Protein AF-A0A803NAV0-F1 (afdb_monomer_lite)

Organism: Chenopodium quinoa (NCBI:txid63459)

Foldseek 3Di:
DDDPPVVVFFVDWDWDKDWADPPDLDIDIDIDIDTHTPDPPRDDCVVVVVVVVVVVVVVSVVVVVVVD

InterPro domains:
  IPR000916 Bet v I/Major latex protein [PF00407] (1-62)
  IPR000916 Bet v I/Major latex protein [SM01037] (1-66)
  IPR023393 START-like domain superfamily [G3DSA:3.30.530.20] (1-67)
  IPR051761 MLP-like hydrophobic ligand-binding [PTHR31907] (2-63)

pLDDT: mean 87.66, std 11.87, range [41.0, 96.75]

Structure (mmCIF, N/CA/C/O backbone):
data_AF-A0A803NAV0-F1
#
_entry.id   AF-A0A803NAV0-F1
#
loop_
_atom_site.group_PDB
_atom_site.id
_atom_site.type_symbol
_atom_site.label_atom_id
_atom_site.label_alt_id
_atom_site.label_comp_id
_atom_site.label_asym_id
_atom_site.label_entity_id
_atom_site.label_seq_id
_atom_site.pdbx_PDB_ins_code
_atom_site.Cartn_x
_atom_site.Cartn_y
_atom_site.Cartn_z
_atom_site.occupancy
_atom_site.B_iso_or_equiv
_atom_site.auth_seq_id
_atom_site.auth_comp_id
_atom_site.auth_asym_id
_atom_site.auth_atom_id
_atom_site.pdbx_PDB_model_num
ATOM 1 N N . MET A 1 1 ? -9.069 12.047 -3.012 1.00 49.97 1 MET A N 1
ATOM 2 C CA . MET A 1 1 ? -9.631 11.794 -1.671 1.00 49.97 1 MET A CA 1
ATOM 3 C C . MET A 1 1 ? -9.979 10.325 -1.618 1.00 49.97 1 MET A C 1
ATOM 5 O O . MET A 1 1 ? -10.572 9.850 -2.576 1.00 49.97 1 MET A O 1
ATOM 9 N N . LEU A 1 2 ? -9.522 9.605 -0.595 1.00 61.81 2 LEU A N 1
ATOM 10 C CA . LEU A 1 2 ? -9.978 8.238 -0.357 1.00 61.81 2 LEU A CA 1
ATOM 11 C C . LEU A 1 2 ? -11.344 8.338 0.340 1.00 61.81 2 LEU A C 1
ATOM 13 O O . LEU A 1 2 ? -11.502 9.111 1.279 1.00 61.81 2 LEU A O 1
ATOM 17 N N . GLU A 1 3 ? -12.335 7.630 -0.182 1.00 68.69 3 GLU A N 1
ATOM 18 C CA . GLU A 1 3 ? -13.711 7.547 0.321 1.00 68.69 3 GLU A CA 1
ATOM 19 C C . GLU A 1 3 ? -14.140 6.070 0.265 1.00 68.69 3 GLU A C 1
ATOM 21 O O . GLU A 1 3 ? -13.440 5.251 -0.335 1.00 68.69 3 GLU A O 1
ATOM 26 N N . GLY A 1 4 ? -15.274 5.722 0.880 1.00 81.69 4 GLY A N 1
ATOM 27 C CA . GLY A 1 4 ? -15.788 4.346 0.900 1.00 81.69 4 GLY A CA 1
ATOM 28 C C . GLY A 1 4 ? -15.195 3.492 2.021 1.00 81.69 4 GLY A C 1
ATOM 29 O O . GLY A 1 4 ? -14.809 4.026 3.060 1.00 81.69 4 GLY A O 1
ATOM 30 N N . ASP A 1 5 ? -15.129 2.179 1.803 1.00 84.44 5 ASP A N 1
ATOM 31 C CA . ASP A 1 5 ? -14.903 1.148 2.830 1.00 84.44 5 ASP A CA 1
ATOM 32 C C . ASP A 1 5 ? -13.655 1.390 3.702 1.00 84.44 5 ASP A C 1
ATOM 34 O O . ASP A 1 5 ? -13.677 1.164 4.908 1.00 84.44 5 ASP A O 1
ATOM 38 N N . LEU A 1 6 ? -12.576 1.954 3.146 1.00 88.62 6 LEU A N 1
ATOM 39 C CA . LEU A 1 6 ? -11.379 2.295 3.932 1.00 88.62 6 LEU A CA 1
ATOM 40 C C . LEU A 1 6 ? -11.658 3.341 5.021 1.00 88.62 6 LEU A C 1
ATOM 42 O O . LEU A 1 6 ? -11.067 3.294 6.097 1.00 88.62 6 LEU A O 1
ATOM 46 N N . MET A 1 7 ? -12.573 4.276 4.770 1.00 90.31 7 MET A N 1
ATOM 47 C CA . MET A 1 7 ? -12.963 5.292 5.747 1.00 90.31 7 MET A CA 1
ATOM 48 C C . MET A 1 7 ? -13.943 4.751 6.788 1.00 90.31 7 MET A C 1
ATOM 50 O O . MET A 1 7 ? -14.282 5.478 7.723 1.00 90.31 7 MET A O 1
ATOM 54 N N . GLU A 1 8 ? -14.401 3.499 6.680 1.00 91.75 8 GLU A N 1
ATOM 55 C CA . GLU A 1 8 ? -15.143 2.824 7.749 1.00 91.75 8 GLU A CA 1
ATOM 56 C C . GLU A 1 8 ? -14.215 2.399 8.889 1.00 91.75 8 GLU A C 1
ATOM 58 O O . GLU A 1 8 ? -14.598 2.551 10.049 1.00 91.75 8 GLU A O 1
ATOM 63 N N . ASP A 1 9 ? -12.976 2.026 8.568 1.00 93.06 9 ASP A N 1
ATOM 64 C CA . ASP A 1 9 ? -11.983 1.477 9.498 1.00 93.06 9 ASP A CA 1
ATOM 65 C C . ASP A 1 9 ? -10.881 2.477 9.896 1.00 93.06 9 ASP A C 1
ATOM 67 O O . ASP A 1 9 ? -10.375 2.458 11.026 1.00 93.06 9 ASP A O 1
ATOM 71 N N . TYR A 1 10 ? -10.523 3.399 9.002 1.00 94.88 10 TYR A N 1
ATOM 72 C CA . TYR A 1 10 ? -9.421 4.341 9.202 1.00 94.88 10 TYR A CA 1
ATOM 73 C C . TYR A 1 10 ? -9.923 5.796 9.213 1.00 94.88 10 TYR A C 1
ATOM 75 O O . TYR A 1 10 ? -10.775 6.184 8.419 1.00 94.88 10 TYR A O 1
ATOM 83 N N . ASN A 1 11 ? -9.412 6.612 10.141 1.00 93.81 11 ASN A N 1
ATOM 84 C CA . ASN A 1 11 ? -9.650 8.063 10.197 1.00 93.81 11 ASN A CA 1
ATOM 85 C C . ASN A 1 11 ? -8.925 8.779 9.058 1.00 93.81 11 ASN A C 1
ATOM 87 O O . ASN A 1 11 ? -9.445 9.711 8.448 1.00 93.81 11 ASN A O 1
ATOM 91 N N . THR A 1 12 ? -7.694 8.343 8.802 1.00 92.69 12 THR A N 1
ATOM 92 C CA . THR A 1 12 ? -6.873 8.805 7.694 1.00 92.69 12 THR A CA 1
ATOM 93 C C . THR A 1 12 ? -6.255 7.596 7.024 1.00 92.69 12 THR A C 1
ATOM 95 O O . THR A 1 12 ? -5.885 6.620 7.678 1.00 92.69 12 THR A O 1
ATOM 98 N N . PHE A 1 13 ? -6.158 7.660 5.706 1.00 93.56 13 PHE A N 1
ATOM 99 C CA . PHE A 1 13 ? -5.439 6.679 4.919 1.00 93.56 13 PHE A CA 1
ATOM 100 C C . PHE A 1 13 ? -4.834 7.423 3.739 1.00 93.56 13 PHE A C 1
ATOM 102 O O . PHE A 1 13 ? -5.542 8.147 3.039 1.00 93.56 13 PHE A O 1
ATOM 109 N N . VAL A 1 14 ? -3.531 7.291 3.542 1.00 92.81 14 VAL A N 1
ATOM 110 C CA . VAL A 1 14 ? -2.785 7.869 2.428 1.00 92.81 14 VAL A CA 1
ATOM 111 C C . VAL A 1 14 ? -1.934 6.760 1.834 1.00 92.81 14 VAL A C 1
ATOM 113 O O . VAL A 1 14 ? -1.163 6.106 2.534 1.00 92.81 14 VAL A O 1
ATOM 116 N N . ILE A 1 15 ? -2.095 6.548 0.530 1.00 91.75 15 ILE A N 1
ATOM 117 C CA . ILE A 1 15 ? -1.273 5.616 -0.237 1.00 91.75 15 ILE A CA 1
ATOM 118 C C . ILE A 1 15 ? -0.348 6.445 -1.108 1.00 91.75 15 ILE A C 1
ATOM 120 O O . ILE A 1 15 ? -0.799 7.145 -2.016 1.00 91.75 15 ILE A O 1
ATOM 124 N N . THR A 1 16 ? 0.945 6.322 -0.851 1.00 93.62 16 THR A N 1
ATOM 125 C CA . THR A 1 16 ? 1.987 6.863 -1.717 1.00 93.62 16 THR A CA 1
ATOM 126 C C . THR A 1 16 ? 2.621 5.707 -2.471 1.00 93.62 16 THR A C 1
ATOM 128 O O . THR A 1 16 ? 2.950 4.684 -1.873 1.00 93.62 16 THR A O 1
ATOM 131 N N . TYR A 1 17 ? 2.805 5.858 -3.780 1.00 91.19 17 TYR A N 1
ATOM 132 C CA . TYR A 1 17 ? 3.556 4.900 -4.582 1.00 91.19 17 TYR A CA 1
ATOM 133 C C . TYR A 1 17 ? 4.735 5.590 -5.261 1.00 91.19 17 TYR A C 1
ATOM 135 O O . TYR A 1 17 ? 4.649 6.745 -5.681 1.00 91.19 17 TYR A O 1
ATOM 143 N N . GLN A 1 18 ? 5.840 4.866 -5.380 1.00 93.69 18 GLN A N 1
ATOM 144 C CA . GLN A 1 18 ? 7.027 5.307 -6.092 1.00 93.69 18 GLN A CA 1
ATOM 145 C C . GLN A 1 18 ? 7.490 4.199 -7.028 1.00 93.69 18 GLN A C 1
ATOM 147 O O . GLN A 1 18 ? 7.692 3.067 -6.598 1.00 93.69 18 GLN A O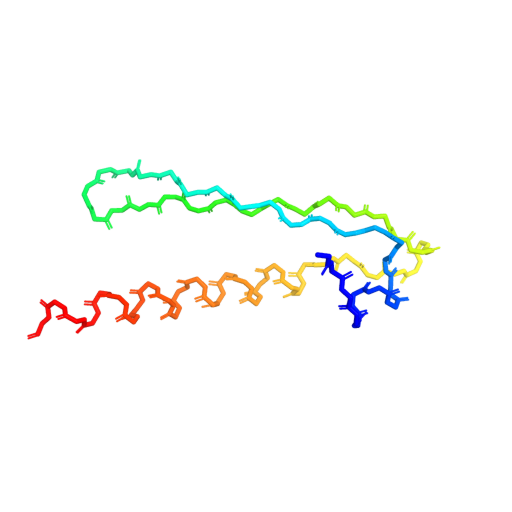 1
ATOM 152 N N . VAL A 1 19 ? 7.695 4.543 -8.297 1.00 91.31 19 VAL A N 1
ATOM 153 C CA . VAL A 1 19 ? 8.306 3.655 -9.290 1.00 91.31 19 VAL A CA 1
ATOM 154 C C . VAL A 1 19 ? 9.726 4.141 -9.544 1.00 91.31 19 VAL A C 1
ATOM 156 O O . VAL A 1 19 ? 9.938 5.299 -9.904 1.00 91.31 19 VAL A O 1
ATOM 159 N N . ILE A 1 20 ? 10.702 3.267 -9.333 1.00 94.31 20 ILE A N 1
ATOM 160 C CA . ILE A 1 20 ? 12.123 3.538 -9.535 1.00 94.31 20 ILE A CA 1
ATOM 161 C C . ILE A 1 20 ? 12.626 2.603 -10.638 1.00 94.31 20 ILE A C 1
ATOM 163 O O . ILE A 1 20 ? 12.812 1.411 -10.371 1.00 94.31 20 ILE A O 1
ATOM 167 N N . PRO A 1 21 ? 12.886 3.113 -11.855 1.00 92.50 21 PRO A N 1
ATOM 168 C CA . PRO A 1 21 ? 13.489 2.319 -12.918 1.00 92.50 21 PRO A CA 1
ATOM 169 C C . PRO A 1 21 ? 14.857 1.767 -12.501 1.00 92.50 21 PRO A C 1
ATOM 171 O O . PRO A 1 21 ? 15.679 2.452 -11.884 1.00 92.50 21 PRO A O 1
ATOM 174 N N . LYS A 1 22 ? 15.105 0.509 -12.846 1.00 93.69 22 LYS A N 1
ATOM 175 C CA . LYS A 1 22 ? 16.330 -0.260 -12.598 1.00 93.69 22 LYS A CA 1
ATOM 176 C C . LYS A 1 22 ? 16.858 -0.801 -13.933 1.00 93.69 22 LYS A C 1
ATOM 178 O O . LYS A 1 22 ? 17.063 -2.000 -14.086 1.00 93.69 22 LYS A O 1
ATOM 183 N N . GLY A 1 23 ? 17.088 0.100 -14.887 1.00 88.00 23 GLY A N 1
ATOM 184 C CA . GLY A 1 23 ? 17.421 -0.236 -16.276 1.00 88.00 23 GLY A CA 1
ATOM 185 C C . GLY A 1 23 ? 16.214 -0.065 -17.198 1.00 88.00 23 GLY A C 1
ATOM 186 O O . GLY A 1 23 ? 15.289 0.666 -16.851 1.00 88.00 23 GLY A O 1
ATOM 187 N N . GLU A 1 24 ? 16.246 -0.711 -18.364 1.00 84.00 24 GLU A N 1
ATOM 188 C CA . GLU A 1 24 ? 15.197 -0.577 -19.390 1.00 84.00 24 GLU A CA 1
ATOM 189 C C . GLU A 1 24 ? 13.993 -1.500 -19.141 1.00 84.00 24 GLU A C 1
ATOM 191 O O . GLU A 1 24 ? 12.866 -1.100 -19.404 1.00 84.00 24 GLU A O 1
ATOM 196 N N . GLU A 1 25 ? 14.212 -2.691 -18.573 1.00 85.44 25 GLU A N 1
ATOM 197 C CA . GLU A 1 25 ? 13.171 -3.732 -18.441 1.00 85.44 25 GLU A CA 1
ATOM 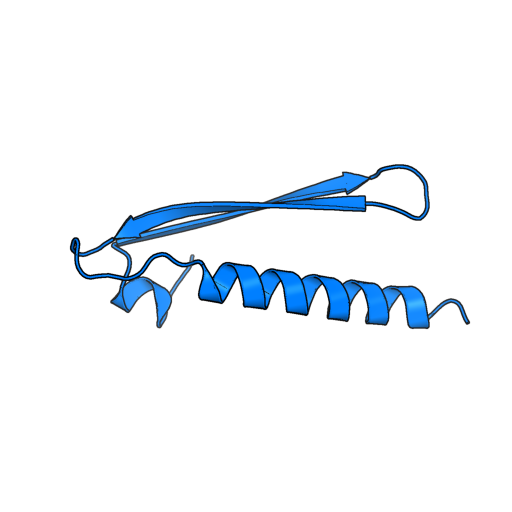198 C C . GLU A 1 25 ? 12.702 -3.978 -16.999 1.00 85.44 25 GLU A C 1
ATOM 200 O O . GLU A 1 25 ? 11.746 -4.710 -16.764 1.00 85.44 25 GLU A O 1
ATOM 205 N N . LEU A 1 26 ? 13.383 -3.404 -16.002 1.00 88.50 26 LEU A N 1
ATOM 206 C CA . LEU A 1 26 ? 13.080 -3.647 -14.593 1.00 88.50 26 LEU A CA 1
ATOM 207 C C . LEU A 1 26 ? 12.758 -2.340 -13.886 1.00 88.50 26 LEU A C 1
ATOM 209 O O . LEU A 1 26 ? 13.489 -1.360 -14.007 1.00 88.50 26 LEU A O 1
ATOM 213 N N . SER A 1 27 ? 11.711 -2.349 -13.070 1.00 90.44 27 SER A N 1
ATOM 214 C CA . SER A 1 27 ? 11.392 -1.263 -12.146 1.00 90.44 27 SER A CA 1
ATOM 215 C C . SER A 1 27 ? 11.142 -1.809 -10.746 1.00 90.44 27 SER A C 1
ATOM 217 O O . SER A 1 27 ? 10.565 -2.879 -10.571 1.00 90.44 27 SER A O 1
ATOM 219 N N . LEU A 1 28 ? 11.577 -1.063 -9.733 1.00 91.81 28 LEU A N 1
ATOM 220 C CA . LEU A 1 28 ? 11.195 -1.293 -8.345 1.00 91.81 28 LEU A CA 1
ATOM 221 C C . LEU A 1 28 ? 9.999 -0.405 -8.023 1.00 91.81 28 LEU A C 1
ATOM 223 O O . LEU A 1 28 ? 10.102 0.816 -8.130 1.00 91.81 28 LEU A O 1
ATOM 227 N N . VAL A 1 29 ? 8.895 -1.008 -7.594 1.00 90.75 29 VAL A N 1
ATOM 228 C CA . VAL A 1 29 ? 7.737 -0.263 -7.102 1.00 90.75 29 VAL A CA 1
ATOM 229 C C . VAL A 1 29 ? 7.657 -0.388 -5.586 1.00 90.75 29 VAL A C 1
ATOM 231 O O . VAL A 1 29 ? 7.709 -1.491 -5.044 1.00 90.75 29 VAL A O 1
ATOM 234 N N . THR A 1 30 ? 7.533 0.751 -4.914 1.00 92.31 30 THR A N 1
ATOM 235 C CA . THR A 1 30 ? 7.360 0.850 -3.464 1.00 92.31 30 THR A CA 1
ATOM 236 C C . THR A 1 30 ? 6.010 1.488 -3.178 1.00 92.31 30 THR A C 1
ATOM 238 O O . THR A 1 30 ? 5.752 2.598 -3.643 1.00 92.31 30 THR A O 1
ATOM 241 N N . TRP A 1 31 ? 5.176 0.817 -2.384 1.00 93.06 31 TRP A N 1
ATOM 242 C CA . TRP A 1 31 ? 3.964 1.395 -1.805 1.00 93.06 31 TRP A CA 1
ATOM 243 C C . TRP A 1 31 ? 4.188 1.670 -0.322 1.00 93.06 31 TRP A C 1
ATOM 245 O O . TRP A 1 31 ? 4.688 0.814 0.407 1.00 93.06 31 TRP A O 1
ATOM 255 N N . THR A 1 32 ? 3.787 2.857 0.117 1.00 94.12 32 THR A N 1
ATOM 256 C CA . THR A 1 32 ? 3.819 3.285 1.514 1.00 94.12 32 THR A CA 1
ATOM 257 C C . THR A 1 32 ? 2.405 3.636 1.937 1.00 94.12 32 THR A C 1
ATOM 259 O O . THR A 1 32 ? 1.754 4.462 1.293 1.00 94.12 32 THR A O 1
ATOM 262 N N . PHE A 1 33 ? 1.930 2.998 3.006 1.00 94.19 33 PHE A N 1
ATOM 263 C CA . PHE A 1 33 ? 0.631 3.290 3.602 1.00 94.19 33 PHE A CA 1
ATOM 264 C C . PHE A 1 33 ? 0.847 4.077 4.890 1.00 94.19 33 PHE A C 1
ATOM 266 O O . PHE A 1 33 ? 1.481 3.586 5.823 1.00 94.19 33 PHE A O 1
ATOM 273 N N . GLU A 1 34 ? 0.297 5.281 4.942 1.00 95.06 34 GLU A N 1
ATOM 274 C CA . GLU A 1 34 ? 0.258 6.120 6.137 1.00 95.06 34 GLU A CA 1
ATOM 275 C C . GLU A 1 34 ? -1.200 6.223 6.577 1.00 95.06 34 GLU A C 1
ATOM 277 O O . GLU A 1 34 ? -2.051 6.679 5.813 1.00 95.06 34 GLU A O 1
ATOM 282 N N . TYR A 1 35 ? -1.513 5.737 7.776 1.00 94.31 35 TYR A N 1
ATOM 283 C CA . TYR A 1 35 ? -2.897 5.603 8.219 1.00 94.31 35 TYR A CA 1
ATOM 284 C C . TYR A 1 35 ? -3.061 5.797 9.721 1.00 94.31 35 TYR A C 1
ATOM 286 O O . TYR A 1 35 ? -2.156 5.547 10.519 1.00 94.31 35 TYR A O 1
ATOM 294 N N . GLU A 1 36 ? -4.273 6.186 10.100 1.00 95.75 36 GLU A N 1
ATOM 295 C CA . GLU A 1 36 ? -4.727 6.266 11.480 1.00 95.75 36 GLU A CA 1
ATOM 296 C C . GLU A 1 36 ? -5.955 5.373 11.648 1.00 95.75 36 GLU A C 1
ATOM 298 O O . GLU A 1 36 ? -6.998 5.602 11.037 1.00 95.75 36 GLU A O 1
ATOM 303 N N . LYS A 1 37 ? -5.843 4.344 12.486 1.00 95.94 37 LYS A N 1
ATOM 304 C CA . LYS A 1 37 ? -6.967 3.465 12.830 1.00 95.94 37 LYS A CA 1
ATOM 305 C C . LYS A 1 37 ? -7.999 4.221 13.657 1.00 95.94 37 LYS A C 1
ATOM 307 O O . LYS A 1 37 ? -7.631 4.938 14.584 1.00 95.94 37 LYS A O 1
ATOM 312 N N . LYS A 1 38 ? -9.288 3.964 13.426 1.00 95.69 38 LYS A N 1
ATOM 313 C CA . LYS A 1 38 ? -10.355 4.521 14.277 1.00 95.69 38 LYS A CA 1
ATOM 314 C C . LYS A 1 38 ? -10.299 4.036 15.720 1.00 95.69 38 LYS A C 1
ATOM 316 O O . LYS A 1 38 ? -10.667 4.765 16.637 1.00 95.69 38 LYS A O 1
ATOM 321 N N . HIS A 1 39 ? -9.863 2.796 15.923 1.00 96.19 39 HIS A N 1
ATOM 322 C CA . HIS A 1 39 ? -9.638 2.213 17.241 1.00 96.19 39 HIS A CA 1
ATOM 323 C C . HIS A 1 39 ? -8.636 1.047 17.168 1.00 96.19 39 HIS A C 1
ATOM 325 O O . HIS A 1 39 ? -8.429 0.481 16.093 1.00 96.19 39 HIS A O 1
ATOM 331 N N . PRO A 1 40 ? -8.050 0.606 18.300 1.00 95.69 40 PRO A N 1
ATOM 332 C CA . PRO A 1 40 ? -6.998 -0.419 18.303 1.00 95.69 40 PRO A CA 1
ATOM 333 C C . PRO A 1 40 ? -7.400 -1.776 17.706 1.00 95.69 40 PRO A C 1
ATOM 335 O O . PRO A 1 40 ? -6.541 -2.509 17.231 1.00 95.69 40 PRO A O 1
ATOM 338 N N . GLY A 1 41 ? -8.695 -2.112 17.728 1.00 96.75 41 GLY A N 1
ATOM 339 C CA . GLY A 1 41 ? -9.220 -3.355 17.146 1.00 96.75 41 GLY A CA 1
ATOM 340 C C . GLY A 1 41 ? -9.285 -3.403 15.612 1.00 96.75 41 GLY A C 1
ATOM 341 O O . GLY A 1 41 ? -9.569 -4.466 15.073 1.00 96.75 41 GLY A O 1
ATOM 342 N N . VAL A 1 42 ? -9.045 -2.287 14.914 1.00 95.81 42 VAL A N 1
ATOM 343 C CA . VAL A 1 42 ? -9.008 -2.265 13.443 1.00 95.81 42 VAL A CA 1
ATOM 344 C C . VAL A 1 42 ? -7.774 -3.046 12.964 1.00 95.81 42 VAL A C 1
ATOM 346 O O . VAL A 1 42 ? -6.680 -2.839 13.511 1.00 95.81 42 VAL A O 1
ATOM 349 N N . PRO A 1 43 ? -7.901 -3.946 11.974 1.00 93.56 43 PRO A N 1
ATOM 350 C CA . PRO A 1 43 ? -6.769 -4.712 11.458 1.00 93.56 43 PRO A CA 1
ATOM 351 C C . PRO A 1 43 ? -5.712 -3.820 10.788 1.00 93.56 43 PRO A C 1
ATOM 353 O O . PRO A 1 43 ? -5.955 -2.667 10.426 1.00 93.56 43 PRO A O 1
ATOM 356 N N . GLU A 1 44 ? -4.496 -4.345 10.638 1.00 95.00 44 GLU A N 1
ATOM 357 C CA . GLU A 1 44 ? -3.513 -3.714 9.750 1.00 95.00 44 GLU A CA 1
ATOM 358 C C . GLU A 1 44 ? -3.939 -3.890 8.283 1.00 95.00 44 GLU A C 1
ATOM 360 O O . GLU A 1 44 ? -4.491 -4.937 7.939 1.00 95.00 44 GLU A O 1
ATOM 365 N N . PRO A 1 45 ? -3.645 -2.929 7.391 1.00 93.81 45 PRO A N 1
ATOM 366 C CA . PRO A 1 45 ? -4.049 -2.982 5.983 1.00 93.81 45 PRO A CA 1
ATOM 367 C C . PRO A 1 45 ? -3.174 -3.924 5.131 1.00 93.81 45 PRO A C 1
ATOM 369 O O . PRO A 1 45 ? -2.947 -3.680 3.946 1.00 93.81 45 PRO A O 1
ATOM 372 N N . SER A 1 46 ? -2.637 -5.001 5.712 1.00 92.44 46 SER A N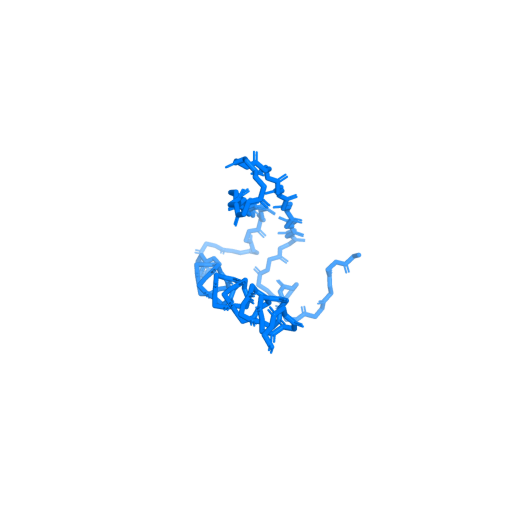 1
ATOM 373 C CA . SER A 1 46 ? -1.734 -5.919 5.009 1.00 92.44 46 SER A CA 1
ATOM 374 C C . SER A 1 46 ? -2.432 -6.685 3.884 1.00 92.44 46 SER A C 1
ATOM 376 O O . SER A 1 46 ? -1.817 -6.926 2.854 1.00 92.44 46 SER A O 1
ATOM 378 N N . SER A 1 47 ? -3.721 -7.004 4.033 1.00 91.44 47 SER A N 1
ATOM 379 C CA . SER A 1 47 ? -4.516 -7.622 2.961 1.00 91.44 47 SER A CA 1
ATOM 380 C C . SER A 1 47 ? -4.594 -6.730 1.720 1.00 91.44 47 SER A C 1
ATOM 382 O O . SER A 1 47 ? -4.393 -7.208 0.608 1.00 91.44 47 SER A O 1
ATOM 384 N N . LEU A 1 48 ? -4.802 -5.423 1.907 1.00 91.25 48 LEU A N 1
ATOM 385 C CA . LEU A 1 48 ? -4.785 -4.454 0.811 1.00 91.25 48 LEU A CA 1
ATOM 386 C C . LEU A 1 48 ? -3.401 -4.386 0.147 1.00 91.25 48 LEU A C 1
ATOM 388 O O . LEU A 1 48 ? -3.307 -4.257 -1.071 1.00 91.25 48 LEU A O 1
ATOM 392 N N . MET A 1 49 ? -2.320 -4.503 0.927 1.00 91.12 49 MET A N 1
ATOM 393 C CA . MET A 1 49 ? -0.956 -4.548 0.386 1.00 91.12 49 MET A CA 1
ATOM 394 C C . MET A 1 49 ? -0.753 -5.761 -0.537 1.00 91.12 49 MET A C 1
ATOM 396 O O . MET A 1 49 ? -0.191 -5.621 -1.624 1.00 91.12 49 MET A O 1
ATOM 400 N N . ASP A 1 50 ? -1.249 -6.934 -0.138 1.00 91.94 50 ASP A N 1
ATOM 401 C CA . ASP A 1 50 ? -1.180 -8.154 -0.950 1.00 91.94 50 ASP A CA 1
ATOM 402 C C . ASP A 1 50 ? -1.996 -8.025 -2.247 1.00 91.94 50 ASP A C 1
ATOM 404 O O . ASP A 1 50 ? -1.553 -8.463 -3.315 1.00 91.94 50 ASP A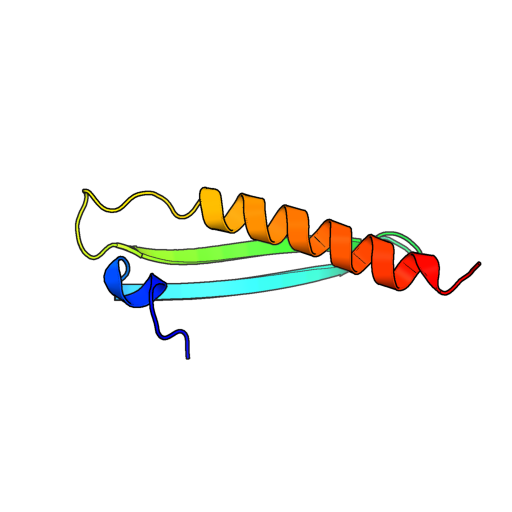 O 1
ATOM 408 N N . GLU A 1 51 ? -3.164 -7.381 -2.187 1.00 91.56 51 GLU A N 1
ATOM 409 C CA . GLU A 1 51 ? -3.980 -7.093 -3.369 1.00 91.56 51 GLU A CA 1
ATOM 410 C C . GLU A 1 51 ? -3.283 -6.128 -4.334 1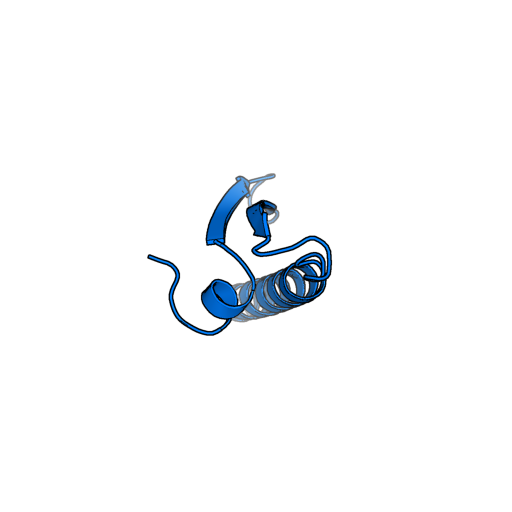.00 91.56 51 GLU A C 1
ATOM 412 O O . GLU A 1 51 ? -3.244 -6.400 -5.537 1.00 91.56 51 GLU A O 1
ATOM 417 N N . LEU A 1 52 ? -2.665 -5.051 -3.835 1.00 91.06 52 LEU A N 1
ATOM 418 C CA . LEU A 1 52 ? -1.884 -4.139 -4.678 1.00 91.06 52 LEU A CA 1
ATOM 419 C C . LEU A 1 52 ? -0.681 -4.840 -5.315 1.00 91.06 52 LEU A C 1
ATOM 421 O O . LEU A 1 52 ? -0.385 -4.598 -6.485 1.00 91.06 52 LEU A O 1
ATOM 425 N N . LEU A 1 53 ? -0.016 -5.747 -4.593 1.00 90.00 53 L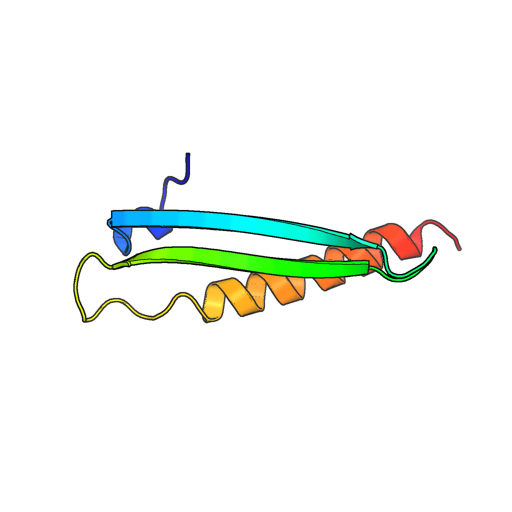EU A N 1
ATOM 426 C CA . LEU A 1 53 ? 1.073 -6.550 -5.150 1.00 90.00 53 LEU A CA 1
ATOM 427 C C . LEU A 1 53 ? 0.583 -7.464 -6.280 1.00 90.00 53 LEU A C 1
ATOM 429 O O . LEU A 1 53 ? 1.272 -7.634 -7.289 1.00 90.00 53 LEU A O 1
ATOM 433 N N . LYS A 1 54 ? -0.599 -8.067 -6.125 1.00 93.06 54 LYS A N 1
ATOM 434 C CA . LYS A 1 54 ? -1.216 -8.877 -7.178 1.00 93.06 54 LYS A CA 1
ATOM 435 C C . LYS A 1 54 ? -1.567 -8.018 -8.393 1.00 93.06 54 LYS A C 1
ATOM 437 O O . LYS A 1 54 ? -1.201 -8.383 -9.507 1.00 93.06 54 LYS A O 1
ATOM 442 N N . LEU A 1 55 ? -2.197 -6.866 -8.172 1.00 91.12 55 LEU A N 1
ATOM 443 C CA . LEU A 1 55 ? -2.545 -5.920 -9.229 1.00 91.12 55 LEU A CA 1
ATOM 444 C C . LEU A 1 55 ? -1.302 -5.438 -9.988 1.00 91.12 55 LEU A C 1
ATOM 446 O O . LEU A 1 55 ? -1.319 -5.378 -11.211 1.00 91.12 55 LEU A O 1
ATOM 450 N N . ALA A 1 56 ? -0.204 -5.151 -9.287 1.00 89.69 56 ALA A N 1
ATOM 451 C CA . ALA A 1 56 ? 1.050 -4.745 -9.913 1.00 89.69 56 ALA A CA 1
ATOM 452 C C . ALA A 1 56 ? 1.581 -5.799 -10.893 1.00 89.69 56 ALA A C 1
ATOM 454 O O . ALA A 1 56 ? 2.007 -5.445 -11.988 1.00 89.69 56 ALA A O 1
ATOM 455 N N . LYS A 1 57 ? 1.501 -7.088 -10.536 1.00 88.31 57 LYS A N 1
ATOM 456 C CA . LYS A 1 57 ? 1.870 -8.189 -11.440 1.00 88.31 57 LYS A CA 1
ATOM 457 C C . LYS A 1 57 ? 0.941 -8.274 -12.645 1.00 88.31 57 LYS A C 1
ATOM 459 O O . LYS A 1 57 ? 1.414 -8.481 -13.749 1.00 88.31 57 LYS A O 1
ATOM 464 N N . GLU A 1 58 ? -0.365 -8.107 -12.450 1.00 92.31 58 GLU A N 1
ATOM 465 C CA . GLU A 1 58 ? -1.336 -8.131 -13.552 1.00 92.31 58 GLU A CA 1
ATOM 466 C C . GLU A 1 58 ? -1.126 -6.963 -14.529 1.00 92.31 58 GLU A C 1
ATOM 468 O O . GLU A 1 58 ? -1.234 -7.142 -15.742 1.00 92.31 58 GLU A O 1
ATOM 473 N N . ILE A 1 59 ? -0.785 -5.781 -14.009 1.00 89.06 59 ILE A N 1
ATOM 474 C CA . ILE A 1 59 ? -0.423 -4.604 -14.804 1.00 89.06 59 ILE A CA 1
ATOM 475 C C . ILE A 1 59 ? 0.871 -4.857 -15.582 1.00 89.06 59 ILE A C 1
ATOM 477 O O . ILE A 1 59 ? 0.918 -4.550 -16.773 1.00 89.06 59 ILE A O 1
ATOM 481 N N . ASP A 1 60 ? 1.900 -5.400 -14.931 1.00 86.75 60 ASP A N 1
ATOM 482 C CA . ASP A 1 60 ? 3.180 -5.734 -15.566 1.00 86.75 60 ASP A CA 1
ATOM 483 C C . ASP A 1 60 ? 2.986 -6.752 -16.700 1.00 86.75 60 ASP A C 1
ATOM 485 O O . ASP A 1 60 ? 3.357 -6.503 -17.846 1.00 86.75 60 ASP A O 1
ATOM 489 N N . ASP A 1 61 ? 2.265 -7.838 -16.415 1.00 89.81 61 ASP A N 1
ATOM 490 C CA . ASP A 1 61 ? 1.869 -8.860 -17.383 1.00 89.81 61 ASP A CA 1
ATOM 491 C C . ASP A 1 61 ? 1.101 -8.275 -18.575 1.00 89.81 61 ASP A C 1
ATOM 493 O O . ASP A 1 61 ? 1.284 -8.719 -19.710 1.00 89.81 61 ASP A O 1
ATOM 497 N N . HIS A 1 62 ? 0.191 -7.328 -18.328 1.00 89.94 62 HIS A N 1
ATOM 498 C CA . HIS A 1 62 ? -0.605 -6.701 -19.379 1.00 89.94 62 HIS A CA 1
ATOM 499 C C . HIS A 1 62 ? 0.257 -5.840 -20.306 1.00 89.94 62 HIS A C 1
ATOM 501 O O . HIS A 1 62 ? 0.095 -5.922 -21.524 1.00 89.94 62 HIS A O 1
ATOM 507 N N . HIS A 1 63 ? 1.170 -5.043 -19.746 1.00 81.38 63 HIS A N 1
ATOM 508 C CA . HIS A 1 63 ? 2.038 -4.161 -20.526 1.00 81.38 63 HIS A CA 1
ATOM 509 C C . HIS A 1 63 ? 3.120 -4.944 -21.281 1.00 81.38 63 HIS A C 1
ATOM 511 O O . HIS A 1 63 ? 3.330 -4.681 -22.460 1.00 81.38 63 HIS A O 1
ATOM 517 N N . HIS A 1 64 ? 3.717 -5.974 -20.674 1.00 75.44 64 HIS A N 1
ATOM 518 C CA . HIS A 1 64 ? 4.726 -6.812 -21.332 1.00 75.44 64 HIS A CA 1
ATOM 519 C C . HIS A 1 64 ? 4.147 -7.831 -22.332 1.00 75.44 64 HIS A C 1
ATOM 521 O O . HIS A 1 64 ? 4.882 -8.375 -23.156 1.00 75.44 64 HIS A O 1
ATOM 527 N N . ARG A 1 65 ? 2.832 -8.104 -22.315 1.00 60.78 65 ARG A N 1
ATOM 528 C CA . ARG A 1 65 ? 2.180 -8.950 -23.337 1.00 60.78 65 ARG A CA 1
ATOM 529 C C . ARG A 1 65 ? 1.997 -8.269 -24.691 1.00 60.78 65 ARG A C 1
ATOM 531 O O . ARG A 1 65 ? 1.742 -8.987 -25.651 1.00 60.78 65 ARG A O 1
ATOM 538 N N . GLN A 1 66 ? 2.089 -6.941 -24.782 1.00 54.03 66 GLN A N 1
ATOM 539 C CA . GLN A 1 66 ? 1.881 -6.228 -26.051 1.00 54.03 66 GLN A CA 1
ATOM 540 C C . GLN A 1 66 ? 3.134 -6.183 -26.949 1.00 54.03 66 GLN A C 1
ATOM 542 O O . GLN A 1 66 ? 3.011 -5.828 -28.117 1.00 54.03 66 GLN A O 1
ATOM 547 N N . ASP A 1 67 ? 4.296 -6.621 -26.447 1.00 51.31 67 ASP A N 1
ATOM 548 C CA . ASP A 1 67 ? 5.575 -6.656 -27.181 1.00 51.31 67 ASP A CA 1
ATOM 549 C C . ASP A 1 67 ? 5.920 -8.037 -27.798 1.00 51.31 67 ASP A C 1
ATOM 551 O O . ASP A 1 67 ? 7.076 -8.318 -28.127 1.00 51.31 67 ASP A O 1
ATOM 555 N N . LYS A 1 68 ? 4.930 -8.923 -27.980 1.00 41.00 68 LYS A N 1
ATOM 556 C CA . LYS A 1 68 ? 5.058 -10.202 -28.712 1.00 41.00 68 LYS A CA 1
ATOM 557 C C . LYS A 1 68 ? 3.978 -10.356 -29.771 1.00 41.00 68 LYS A C 1
ATOM 559 O O . LYS A 1 68 ? 4.303 -10.954 -30.822 1.00 41.00 68 LYS A O 1
#

Sequence (68 aa):
MLEGDLMEDYNTFVITYQVIPKGEELSLVTWTFEYEKKHPGVPEPSSLMDELLKLAKEIDDHHHRQDK

Secondary structure (DSSP, 8-state):
---STHHHHEEEEEEEEEEEE-SSS-EEEEEEEEEEESSTTSPPTHHHHHHHHHHHHHHHHHHHGGG-

Radius of gyration: 15.29 Å; chains: 1; bounding box: 33×22×47 Å